Protein AF-A0A0C3N9Z7-F1 (afdb_monomer_lite)

Structure (mmCIF, N/CA/C/O backbone):
data_AF-A0A0C3N9Z7-F1
#
_entry.id   AF-A0A0C3N9Z7-F1
#
loop_
_atom_site.group_PDB
_atom_site.id
_atom_site.type_symbol
_atom_site.label_atom_id
_atom_site.label_alt_id
_atom_site.label_comp_id
_atom_site.label_asym_id
_atom_site.label_entity_id
_atom_site.label_seq_id
_atom_site.pdbx_PDB_ins_code
_atom_site.Cartn_x
_atom_site.Cartn_y
_atom_site.Cartn_z
_atom_site.occupancy
_atom_site.B_iso_or_equiv
_atom_site.auth_seq_id
_atom_site.auth_comp_id
_atom_site.auth_asym_id
_atom_site.auth_atom_id
_atom_site.pdbx_PDB_model_num
ATOM 1 N N . THR A 1 1 ? 26.059 2.792 -14.396 1.00 56.97 1 THR A N 1
ATOM 2 C CA . THR A 1 1 ? 25.192 1.852 -15.133 1.00 56.97 1 THR A CA 1
ATOM 3 C C . THR A 1 1 ? 23.759 2.157 -14.763 1.00 56.97 1 THR A C 1
ATOM 5 O O . THR A 1 1 ? 23.442 2.086 -13.584 1.00 56.97 1 THR A O 1
ATOM 8 N N . SER A 1 2 ? 22.933 2.613 -15.705 1.00 78.81 2 SER A N 1
ATOM 9 C CA . SER A 1 2 ? 21.528 2.945 -15.423 1.00 78.81 2 SER A CA 1
ATOM 10 C C . SER A 1 2 ? 20.663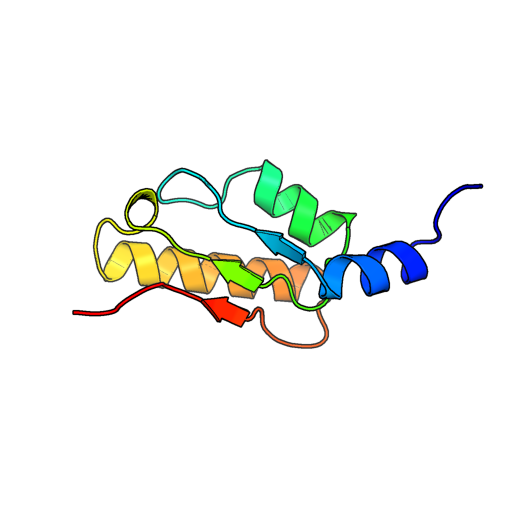 1.692 -15.544 1.00 78.81 2 SER A C 1
ATOM 12 O O . SER A 1 2 ? 20.791 0.969 -16.526 1.00 78.81 2 SER A O 1
ATOM 14 N N . LEU A 1 3 ? 19.803 1.445 -14.554 1.00 78.06 3 LEU A N 1
ATOM 15 C CA . LEU A 1 3 ? 18.842 0.335 -14.563 1.00 78.06 3 LEU A CA 1
ATOM 16 C C . LEU A 1 3 ? 17.804 0.539 -15.670 1.00 78.06 3 LEU A C 1
ATOM 18 O O . LEU A 1 3 ? 17.249 1.638 -15.799 1.00 78.06 3 LEU A O 1
ATOM 22 N N . THR A 1 4 ? 17.506 -0.515 -16.429 1.00 83.06 4 THR A N 1
ATOM 23 C CA . THR A 1 4 ? 16.408 -0.492 -17.399 1.00 83.06 4 THR A CA 1
ATOM 24 C C . THR A 1 4 ? 15.057 -0.503 -16.676 1.00 83.06 4 THR A C 1
ATOM 26 O O . THR A 1 4 ? 14.952 -0.829 -15.49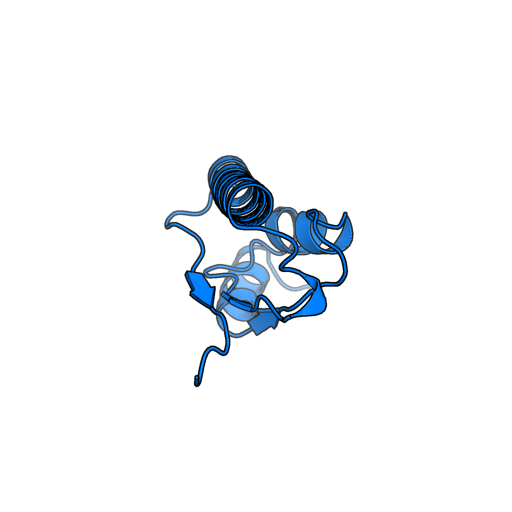3 1.00 83.06 4 THR A O 1
ATOM 29 N N . SER A 1 5 ? 13.983 -0.139 -17.374 1.00 73.44 5 SER A N 1
ATOM 30 C CA . SER A 1 5 ? 12.617 -0.224 -16.838 1.00 73.44 5 SER A CA 1
ATOM 31 C C . SER A 1 5 ? 12.198 -1.663 -16.506 1.00 73.44 5 SER A C 1
ATOM 33 O O . SER A 1 5 ? 11.403 -1.866 -15.590 1.00 73.44 5 SER A O 1
ATOM 35 N N . ALA A 1 6 ? 12.761 -2.661 -17.196 1.00 77.12 6 ALA A N 1
ATOM 36 C CA . ALA A 1 6 ? 12.566 -4.069 -16.867 1.00 77.12 6 ALA A CA 1
ATOM 37 C C . ALA A 1 6 ? 13.250 -4.438 -15.540 1.00 77.12 6 ALA A C 1
ATOM 39 O O . ALA A 1 6 ? 12.591 -5.012 -14.676 1.00 77.12 6 ALA A O 1
ATOM 40 N N . ASP A 1 7 ? 14.503 -4.011 -15.340 1.00 80.12 7 ASP A N 1
ATOM 41 C CA . ASP A 1 7 ? 15.251 -4.272 -14.100 1.00 80.12 7 ASP A CA 1
ATOM 42 C C . ASP A 1 7 ? 14.565 -3.622 -12.892 1.00 80.12 7 ASP A C 1
ATOM 44 O O . ASP A 1 7 ? 14.400 -4.245 -11.847 1.00 80.12 7 ASP A O 1
ATOM 48 N N . LYS A 1 8 ? 14.092 -2.376 -13.039 1.00 74.38 8 LYS A N 1
ATOM 49 C CA . LYS A 1 8 ? 13.337 -1.674 -11.984 1.00 74.38 8 LYS A CA 1
ATOM 50 C C . LYS A 1 8 ? 12.065 -2.431 -11.594 1.00 74.38 8 LYS A C 1
ATOM 52 O O . LYS A 1 8 ? 11.772 -2.568 -10.408 1.00 74.38 8 LYS A O 1
ATOM 57 N N . ARG A 1 9 ? 11.348 -2.964 -12.588 1.00 72.00 9 ARG A N 1
ATOM 58 C CA . ARG A 1 9 ? 10.114 -3.734 -12.392 1.00 72.00 9 ARG A CA 1
ATOM 59 C C . ARG A 1 9 ? 10.356 -5.093 -11.741 1.00 72.00 9 ARG A C 1
ATOM 61 O O . ARG A 1 9 ? 9.500 -5.557 -10.991 1.00 72.00 9 ARG A O 1
ATOM 68 N N . GLU A 1 10 ? 11.476 -5.744 -12.038 1.00 77.06 10 GLU A N 1
ATOM 69 C CA . GLU A 1 10 ? 11.878 -6.999 -11.396 1.00 77.06 10 GLU A CA 1
ATOM 70 C C . GLU A 1 10 ? 12.300 -6.765 -9.942 1.00 77.06 10 GLU A C 1
ATOM 72 O O . GLU A 1 10 ? 11.774 -7.399 -9.032 1.00 77.06 10 GLU A O 1
ATOM 77 N N . ILE A 1 11 ? 13.165 -5.778 -9.705 1.00 77.19 11 ILE A N 1
ATOM 78 C CA . ILE A 1 11 ? 13.643 -5.425 -8.364 1.00 77.19 11 ILE A CA 1
ATOM 79 C C . ILE A 1 11 ? 12.473 -5.029 -7.462 1.00 77.19 11 ILE A C 1
ATOM 81 O O . ILE A 1 11 ? 12.392 -5.482 -6.322 1.00 77.19 11 ILE A O 1
ATOM 85 N N . GLY A 1 12 ? 11.526 -4.244 -7.982 1.00 71.94 12 GLY A N 1
ATOM 86 C CA . GLY A 1 12 ? 10.348 -3.831 -7.231 1.00 71.94 12 GLY A CA 1
ATOM 87 C C . GLY A 1 12 ? 9.521 -5.001 -6.679 1.00 71.94 12 GLY A C 1
ATOM 88 O O . GLY A 1 12 ? 8.927 -4.856 -5.616 1.00 71.94 12 GLY A O 1
ATOM 89 N N . GLN A 1 13 ? 9.553 -6.191 -7.296 1.00 73.62 13 GLN A N 1
ATOM 90 C CA . GLN A 1 13 ? 8.764 -7.338 -6.810 1.00 73.62 13 GLN A CA 1
ATOM 91 C C . GLN A 1 13 ? 9.212 -7.953 -5.504 1.00 73.62 13 GLN A C 1
ATOM 93 O O . GLN A 1 13 ? 8.505 -8.791 -4.941 1.00 73.62 13 GLN A O 1
ATOM 98 N N . HIS A 1 14 ? 10.359 -7.515 -5.014 1.00 77.06 14 HIS A N 1
ATOM 99 C CA . HIS A 1 14 ? 10.935 -7.998 -3.777 1.00 77.06 14 HIS A CA 1
ATOM 100 C C . HIS A 1 14 ? 10.719 -7.036 -2.606 1.00 77.06 14 HIS A C 1
ATOM 102 O O . HIS A 1 14 ? 11.129 -7.353 -1.492 1.00 77.06 14 HIS A O 1
ATOM 108 N N . PHE A 1 15 ? 10.059 -5.893 -2.825 1.00 75.62 15 PHE A N 1
ATOM 109 C CA . PHE A 1 15 ? 9.849 -4.892 -1.786 1.00 75.62 15 PHE A CA 1
ATOM 110 C C . PHE A 1 15 ? 8.399 -4.798 -1.325 1.00 75.62 15 PHE A C 1
ATOM 112 O O . PHE A 1 15 ? 7.438 -4.916 -2.087 1.00 75.62 15 PHE A O 1
ATOM 119 N N . VAL A 1 16 ? 8.271 -4.542 -0.030 1.00 77.38 16 VAL A N 1
ATOM 120 C CA . VAL A 1 16 ? 7.012 -4.358 0.678 1.00 77.38 16 VAL A CA 1
ATOM 121 C C . VAL A 1 16 ? 7.039 -2.968 1.291 1.00 77.38 16 VAL A C 1
ATOM 123 O O . VAL A 1 16 ? 8.018 -2.605 1.944 1.00 77.38 16 VAL A O 1
ATOM 126 N N . PHE A 1 17 ? 5.984 -2.185 1.084 1.00 80.06 17 PHE A N 1
ATOM 127 C CA . PHE A 1 17 ? 5.951 -0.789 1.510 1.00 80.06 17 PHE A CA 1
ATOM 128 C C . PHE A 1 17 ? 4.731 -0.515 2.383 1.00 80.06 17 PHE A C 1
ATOM 130 O O . PHE A 1 17 ? 3.616 -0.934 2.083 1.00 80.06 17 PHE A O 1
ATOM 137 N N . GLY A 1 18 ? 4.946 0.222 3.467 1.00 82.88 18 GLY A N 1
ATOM 138 C CA . GLY A 1 18 ? 3.877 0.844 4.239 1.00 82.88 18 GLY A CA 1
ATOM 139 C C . GLY A 1 18 ? 3.870 2.349 3.999 1.00 82.88 18 GLY A C 1
ATOM 140 O O . GLY A 1 18 ? 4.879 2.925 3.595 1.00 82.88 18 GLY A O 1
ATOM 141 N N . PHE A 1 19 ? 2.753 3.002 4.295 1.00 83.88 19 PHE A N 1
ATOM 142 C CA . PHE A 1 19 ? 2.641 4.459 4.212 1.00 83.88 19 PHE A CA 1
ATOM 143 C C . PHE A 1 19 ? 1.922 5.027 5.434 1.00 83.88 19 PHE A C 1
ATOM 145 O O . PHE A 1 19 ? 1.495 4.292 6.331 1.00 83.88 19 PHE A O 1
ATOM 152 N N . HIS A 1 20 ? 1.856 6.352 5.513 1.00 84.50 20 HIS A N 1
ATOM 153 C CA . HIS A 1 20 ? 1.178 7.075 6.584 1.00 84.50 20 HIS A CA 1
ATOM 154 C C . HIS A 1 20 ? -0.093 7.735 6.052 1.00 84.50 20 HIS A C 1
ATOM 156 O O . HIS A 1 20 ? -0.110 8.215 4.922 1.00 84.50 20 HIS A O 1
ATOM 162 N N . GLY A 1 21 ? -1.127 7.782 6.894 1.00 85.50 21 GLY A N 1
ATOM 163 C CA . GLY A 1 21 ? -2.415 8.389 6.570 1.00 85.50 21 GLY A CA 1
ATOM 164 C C . GLY A 1 21 ? -3.465 7.384 6.098 1.00 85.50 21 GLY A C 1
ATOM 165 O O . GLY A 1 21 ? -3.188 6.203 5.882 1.00 85.50 21 GLY A O 1
ATOM 166 N N . HIS A 1 22 ? -4.692 7.882 5.959 1.00 86.19 22 HIS A N 1
ATOM 167 C CA . HIS A 1 22 ? -5.879 7.107 5.576 1.00 86.19 22 HIS A CA 1
ATOM 168 C C . HIS A 1 22 ? -6.158 7.151 4.063 1.00 86.19 22 HIS A C 1
ATOM 170 O O . HIS A 1 22 ? -7.104 6.531 3.580 1.00 86.19 22 HIS A O 1
ATOM 176 N N . GLU A 1 23 ? -5.324 7.862 3.309 1.00 85.06 23 GLU A N 1
ATOM 177 C CA . GLU A 1 23 ? -5.416 8.020 1.861 1.00 85.06 23 GLU A CA 1
ATOM 178 C C . GLU A 1 23 ? -4.068 7.703 1.211 1.00 85.06 23 GLU A C 1
ATOM 180 O O . GLU A 1 23 ? -3.024 7.708 1.867 1.00 85.06 23 GLU A O 1
ATOM 185 N N . ILE A 1 24 ? -4.089 7.415 -0.090 1.00 82.31 24 ILE A N 1
ATOM 186 C CA . ILE A 1 24 ? -2.881 7.095 -0.852 1.00 82.31 24 ILE A CA 1
ATOM 187 C C . ILE A 1 24 ? -2.006 8.348 -0.942 1.00 82.31 24 ILE A C 1
ATOM 189 O O . ILE A 1 24 ? -2.389 9.322 -1.594 1.00 82.31 24 ILE A O 1
ATOM 193 N N . SER A 1 25 ? -0.819 8.309 -0.336 1.00 82.44 25 SER A N 1
ATOM 194 C CA . SER A 1 25 ? 0.150 9.399 -0.454 1.00 82.44 25 SER A CA 1
ATOM 195 C C . SER A 1 25 ? 0.734 9.481 -1.867 1.00 82.44 25 SER A C 1
ATOM 197 O O . SER A 1 25 ? 0.820 8.478 -2.581 1.00 82.44 25 SER A O 1
ATOM 199 N N . GLU A 1 26 ? 1.176 10.673 -2.273 1.00 82.00 26 GLU A N 1
ATOM 200 C CA . GLU A 1 26 ? 1.841 10.867 -3.570 1.00 82.00 26 GLU A CA 1
ATOM 201 C C . GLU A 1 26 ? 3.074 9.966 -3.724 1.00 82.00 26 GLU A C 1
ATOM 203 O O . GLU A 1 26 ? 3.279 9.390 -4.788 1.00 82.00 26 GLU A O 1
ATOM 208 N N . ASP A 1 27 ? 3.824 9.728 -2.645 1.00 80.50 27 ASP A N 1
ATOM 209 C CA . ASP A 1 27 ? 4.975 8.817 -2.659 1.00 80.50 27 ASP A CA 1
ATOM 210 C C . ASP A 1 27 ? 4.579 7.394 -3.077 1.00 80.50 27 ASP A C 1
ATOM 212 O O . ASP A 1 27 ? 5.247 6.768 -3.899 1.00 80.50 27 ASP A O 1
ATOM 216 N N . VAL A 1 28 ? 3.451 6.886 -2.565 1.00 80.12 28 VAL A N 1
ATOM 217 C CA . VAL A 1 28 ? 2.929 5.564 -2.945 1.00 80.12 28 VAL A CA 1
ATOM 218 C C . VAL A 1 28 ? 2.496 5.561 -4.409 1.00 80.12 28 VAL A C 1
ATOM 220 O O . VAL A 1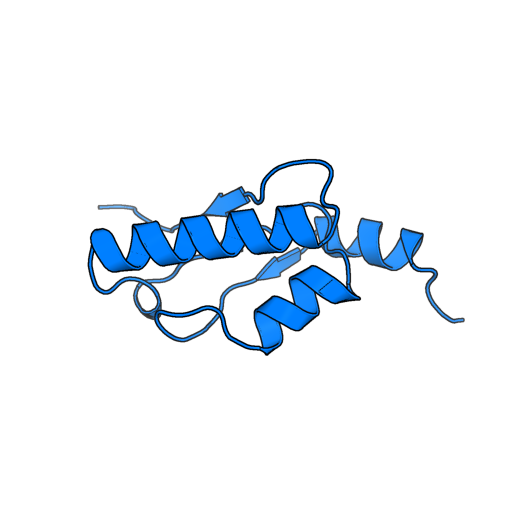 28 ? 2.722 4.572 -5.108 1.00 80.12 28 VAL A O 1
ATOM 223 N N . LYS A 1 29 ? 1.934 6.668 -4.909 1.00 81.88 29 LYS A N 1
ATOM 224 C CA . LYS A 1 29 ? 1.585 6.794 -6.330 1.00 81.88 29 LYS A CA 1
ATOM 225 C C . LYS A 1 29 ? 2.822 6.755 -7.219 1.00 81.88 29 LYS A C 1
ATOM 227 O O . LYS A 1 29 ? 2.794 6.053 -8.225 1.00 81.88 29 LYS A O 1
ATOM 232 N N . VAL A 1 30 ? 3.901 7.436 -6.835 1.00 81.31 30 VAL A N 1
ATOM 23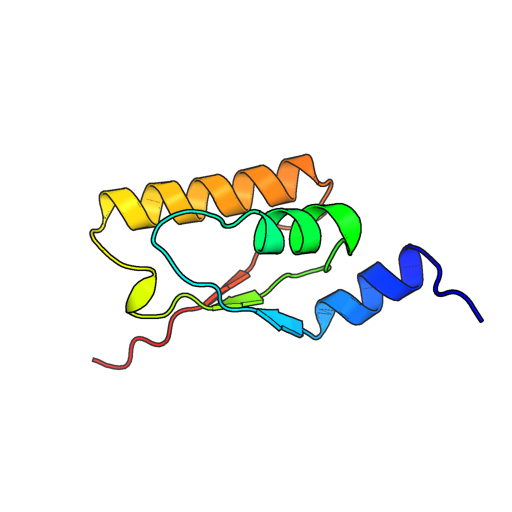3 C CA . VAL A 1 30 ? 5.187 7.397 -7.550 1.00 81.31 30 VAL A CA 1
ATOM 234 C C . VAL A 1 30 ? 5.776 5.987 -7.529 1.00 81.31 30 VAL A C 1
ATOM 236 O O . VAL A 1 30 ? 6.212 5.487 -8.563 1.00 81.31 30 VAL A O 1
ATOM 239 N N . LEU A 1 31 ? 5.739 5.296 -6.386 1.00 77.81 31 LEU A N 1
ATOM 240 C CA . LEU A 1 31 ? 6.226 3.917 -6.286 1.00 77.81 31 LEU A CA 1
ATOM 241 C C . LEU A 1 31 ? 5.447 2.961 -7.201 1.00 77.81 31 LEU A C 1
ATOM 243 O O . LEU A 1 31 ? 6.053 2.148 -7.898 1.00 77.81 31 LEU A O 1
ATOM 247 N N . ILE A 1 32 ? 4.118 3.077 -7.245 1.00 76.38 32 ILE A N 1
ATOM 248 C CA . ILE A 1 32 ? 3.275 2.234 -8.104 1.00 76.38 32 ILE A CA 1
ATOM 249 C C . ILE A 1 32 ? 3.478 2.593 -9.585 1.00 76.38 32 ILE A C 1
ATOM 251 O O . ILE A 1 32 ? 3.673 1.702 -10.412 1.00 76.38 32 ILE A O 1
ATOM 255 N N . ARG A 1 33 ? 3.483 3.887 -9.928 1.00 75.44 33 ARG A N 1
ATOM 256 C CA . ARG A 1 33 ? 3.540 4.357 -11.316 1.00 75.44 33 ARG A CA 1
ATOM 257 C C . ARG A 1 33 ? 4.929 4.248 -11.935 1.00 75.44 33 ARG A C 1
ATOM 259 O O . ARG A 1 33 ? 5.040 3.717 -13.031 1.00 75.44 33 ARG A O 1
ATOM 266 N N . ASP A 1 34 ? 5.978 4.720 -11.270 1.00 70.81 34 ASP A N 1
ATOM 267 C CA . ASP A 1 34 ? 7.274 4.974 -11.922 1.00 70.81 34 ASP A CA 1
ATOM 268 C C . ASP A 1 34 ? 8.258 3.818 -11.763 1.00 70.81 34 ASP A C 1
ATOM 270 O O . ASP A 1 34 ? 9.080 3.550 -12.642 1.00 70.81 34 ASP A O 1
ATOM 274 N N . TYR A 1 35 ? 8.166 3.106 -10.644 1.00 65.69 35 TYR A N 1
ATOM 275 C CA . TYR A 1 35 ? 9.032 1.963 -10.372 1.00 65.69 35 TYR A CA 1
ATOM 276 C C . TYR A 1 35 ? 8.412 0.645 -10.826 1.00 65.69 35 TYR A C 1
ATOM 278 O O . TYR A 1 35 ? 9.086 -0.382 -10.755 1.00 65.69 35 TYR A O 1
ATOM 286 N N . HIS A 1 36 ? 7.162 0.688 -11.325 1.00 60.66 36 HIS A N 1
ATOM 287 C CA . HIS A 1 36 ? 6.379 -0.471 -11.764 1.00 60.66 36 HIS A CA 1
ATOM 288 C C . HIS A 1 36 ? 6.619 -1.641 -10.829 1.00 60.66 36 HIS A C 1
ATOM 290 O O . HIS A 1 36 ? 6.961 -2.727 -11.288 1.00 60.66 36 HIS A O 1
ATOM 296 N N . VAL A 1 37 ? 6.581 -1.379 -9.524 1.00 55.34 37 VAL A N 1
ATOM 297 C CA . VAL A 1 37 ? 6.984 -2.333 -8.501 1.00 55.34 37 VAL A CA 1
ATOM 298 C C . VAL A 1 37 ? 6.091 -3.553 -8.712 1.00 55.34 37 VAL A C 1
ATOM 300 O O . VAL A 1 37 ? 4.896 -3.538 -8.417 1.00 55.34 37 VAL A O 1
ATOM 303 N N . GLY A 1 38 ? 6.594 -4.569 -9.411 1.00 43.78 38 GLY A N 1
ATOM 304 C CA . GLY A 1 38 ? 5.730 -5.657 -9.839 1.00 43.78 38 GLY A CA 1
ATOM 305 C C . GLY A 1 38 ? 5.334 -6.367 -8.563 1.00 43.78 38 GLY A C 1
ATOM 306 O O . GLY A 1 38 ? 6.210 -6.754 -7.838 1.00 43.78 38 GLY A O 1
ATOM 307 N N . ARG A 1 39 ? 4.060 -6.528 -8.214 1.00 51.97 39 ARG A N 1
ATOM 308 C CA . ARG A 1 39 ? 3.689 -7.044 -6.875 1.00 51.97 39 ARG A CA 1
ATOM 309 C C . ARG A 1 39 ? 4.071 -6.096 -5.710 1.00 51.97 39 ARG A C 1
ATOM 311 O O . ARG A 1 39 ? 4.656 -6.554 -4.736 1.00 51.97 39 ARG A O 1
ATOM 318 N N . VAL A 1 40 ? 3.732 -4.795 -5.760 1.00 51.84 40 VAL A N 1
ATOM 319 C CA . VAL A 1 40 ? 3.774 -3.942 -4.543 1.00 51.84 40 VAL A CA 1
ATOM 320 C C . VAL A 1 40 ? 2.961 -4.643 -3.453 1.00 51.84 40 VAL A C 1
ATOM 322 O O . VAL A 1 40 ? 1.731 -4.680 -3.521 1.00 51.84 40 VAL A O 1
ATOM 325 N N . ASN A 1 41 ? 3.648 -5.200 -2.464 1.00 67.38 41 ASN A N 1
ATOM 326 C CA . ASN A 1 41 ? 3.031 -5.686 -1.246 1.00 67.38 41 ASN A CA 1
ATOM 327 C C . ASN A 1 41 ? 2.857 -4.457 -0.357 1.00 67.38 41 ASN A C 1
ATOM 329 O O . ASN A 1 41 ? 3.813 -3.969 0.247 1.00 67.38 41 ASN A O 1
ATOM 333 N N . ILE A 1 42 ? 1.658 -3.885 -0.352 1.00 78.12 42 ILE A N 1
ATOM 334 C CA . ILE A 1 42 ? 1.345 -2.789 0.563 1.00 78.12 42 ILE A CA 1
ATOM 335 C C . ILE A 1 42 ? 0.999 -3.407 1.907 1.00 78.12 42 ILE A C 1
ATOM 337 O O . ILE A 1 42 ? 0.104 -4.246 1.971 1.00 78.12 42 ILE A O 1
ATOM 341 N N . ILE A 1 43 ? 1.679 -2.993 2.974 1.00 85.94 43 ILE A N 1
ATOM 342 C CA . ILE A 1 43 ? 1.267 -3.345 4.336 1.00 85.94 43 ILE A CA 1
ATOM 343 C C . ILE A 1 43 ? 0.486 -2.177 4.924 1.00 85.94 43 ILE A C 1
ATOM 345 O O . ILE A 1 43 ? 1.024 -1.083 5.119 1.00 85.94 43 ILE A O 1
ATOM 349 N N . LEU A 1 44 ? -0.785 -2.432 5.228 1.00 86.81 44 LEU A N 1
ATOM 350 C CA . LEU A 1 44 ? -1.595 -1.553 6.053 1.00 86.81 44 LEU A CA 1
ATOM 351 C C . LEU A 1 44 ? -1.197 -1.743 7.515 1.00 86.81 44 LEU A C 1
ATOM 353 O O . LEU A 1 44 ? -1.105 -2.861 8.016 1.00 86.81 44 LEU A O 1
ATOM 357 N N . MET A 1 45 ? -0.973 -0.631 8.204 1.00 86.19 45 MET A N 1
ATOM 358 C CA . MET A 1 45 ? -0.780 -0.592 9.649 1.00 86.19 45 MET A CA 1
ATOM 359 C C . MET A 1 45 ? -1.984 0.085 10.308 1.00 86.19 45 MET A C 1
ATOM 361 O O . MET A 1 45 ? -2.812 0.700 9.638 1.00 86.19 45 MET A O 1
ATOM 365 N N . LYS A 1 46 ? -2.055 0.058 11.645 1.00 85.69 46 LYS A N 1
ATOM 366 C CA . LYS A 1 46 ? -3.134 0.709 12.414 1.00 85.69 46 LYS A CA 1
ATOM 367 C C . LYS A 1 46 ? -3.377 2.174 12.016 1.00 85.69 46 LYS A C 1
ATOM 369 O O . LYS A 1 46 ? -4.511 2.622 11.972 1.00 85.69 46 LYS A O 1
ATOM 374 N N . ARG A 1 47 ? -2.318 2.907 11.661 1.00 85.00 47 ARG A N 1
ATOM 375 C CA . ARG A 1 47 ? -2.368 4.306 11.186 1.00 85.00 47 ARG A CA 1
ATOM 376 C C . ARG A 1 47 ? -3.008 4.510 9.802 1.00 85.00 47 ARG A C 1
ATOM 378 O O . ARG A 1 47 ? -3.084 5.642 9.340 1.00 85.00 47 ARG A O 1
ATOM 385 N N . ASN A 1 48 ? -3.372 3.431 9.114 1.00 85.94 48 ASN A N 1
ATOM 386 C CA . ASN A 1 48 ? -4.021 3.451 7.803 1.00 85.94 48 ASN A CA 1
ATOM 387 C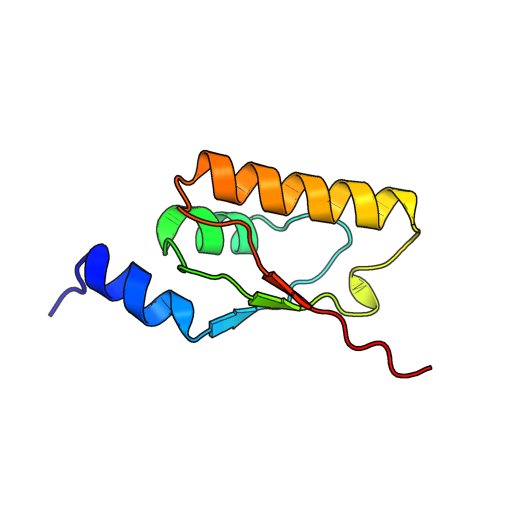 C . ASN A 1 48 ? -5.501 3.041 7.881 1.00 85.94 48 ASN A C 1
ATOM 389 O O . ASN A 1 48 ? -6.192 3.074 6.863 1.00 85.94 48 ASN A O 1
ATOM 393 N N . VAL A 1 49 ? -5.969 2.647 9.071 1.00 86.62 49 VAL A N 1
ATOM 394 C CA . VAL A 1 49 ? -7.299 2.085 9.315 1.00 86.62 49 VAL A CA 1
ATOM 395 C C . VAL A 1 49 ? -8.069 3.015 10.243 1.00 86.62 49 VAL A C 1
ATOM 397 O O . VAL A 1 49 ? -7.773 3.099 11.433 1.00 86.62 49 VAL A O 1
ATOM 400 N N . GLN A 1 50 ? -9.072 3.695 9.692 1.00 89.38 50 GLN A N 1
ATOM 401 C CA . GLN A 1 50 ? -9.991 4.537 10.456 1.00 89.38 50 GLN A CA 1
ATOM 402 C C . GLN A 1 50 ? -11.335 3.836 10.664 1.00 89.38 50 GLN A C 1
ATOM 404 O O . GLN A 1 50 ? -11.799 3.690 11.792 1.00 89.38 50 GLN A O 1
ATOM 409 N N . ASP A 1 51 ? -11.945 3.375 9.574 1.00 91.75 51 ASP A N 1
ATOM 410 C CA . ASP A 1 51 ? -13.194 2.623 9.584 1.00 91.75 51 ASP A CA 1
ATOM 411 C C . ASP A 1 51 ? -13.293 1.713 8.349 1.00 91.75 51 ASP A C 1
ATOM 413 O O . ASP A 1 51 ? -12.505 1.811 7.405 1.00 91.75 51 ASP A O 1
ATOM 417 N N . VAL A 1 52 ? -14.271 0.806 8.350 1.00 90.69 52 VAL A N 1
ATOM 418 C CA . VAL A 1 52 ? -14.450 -0.192 7.282 1.00 90.69 52 VAL A CA 1
ATOM 419 C C . VAL A 1 52 ? -14.683 0.459 5.914 1.00 90.69 52 VAL A C 1
ATOM 421 O O . VAL A 1 52 ? -14.169 -0.029 4.906 1.00 90.69 52 VAL A O 1
ATOM 424 N N . LYS A 1 53 ? -15.441 1.561 5.856 1.00 93.06 53 LYS A N 1
ATOM 425 C CA . LYS A 1 53 ? -15.770 2.241 4.598 1.00 93.06 53 LYS A CA 1
ATOM 426 C C . LYS A 1 53 ? -14.532 2.922 4.023 1.00 93.06 53 LYS A C 1
ATOM 428 O O . LYS A 1 53 ? -14.274 2.794 2.827 1.00 93.06 53 LYS A O 1
ATOM 433 N N . GLN A 1 54 ? -13.753 3.586 4.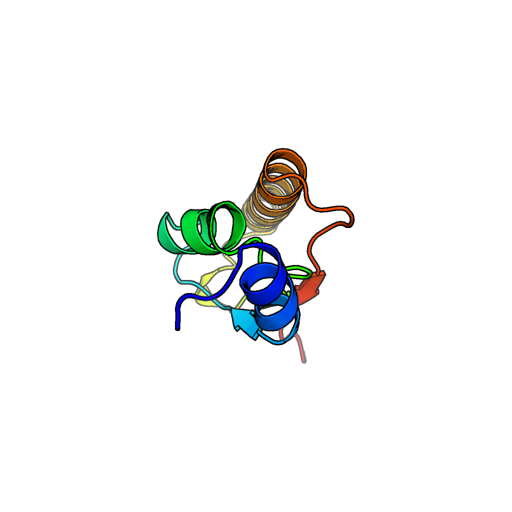870 1.00 93.75 54 GLN A N 1
ATOM 434 C CA . GLN A 1 54 ? -12.489 4.207 4.501 1.00 93.75 54 GLN A CA 1
ATOM 435 C C . GLN A 1 54 ? -11.482 3.162 4.002 1.00 93.75 54 GLN A C 1
ATOM 437 O O . GLN A 1 54 ? -10.918 3.339 2.924 1.00 93.75 54 GLN A O 1
ATOM 442 N N . VAL A 1 55 ? -11.300 2.040 4.708 1.00 91.19 55 VAL A N 1
ATOM 443 C CA . VAL A 1 55 ? -10.376 0.977 4.266 1.00 91.19 55 VAL A CA 1
ATOM 444 C C . VAL A 1 55 ? -10.818 0.368 2.936 1.00 91.19 55 VAL A C 1
ATOM 446 O O . VAL A 1 55 ? -9.986 0.133 2.061 1.00 91.19 55 VAL A O 1
ATOM 449 N N . HIS A 1 56 ? -12.121 0.153 2.742 1.00 92.25 56 HIS A N 1
ATOM 450 C CA . HIS A 1 56 ? -12.651 -0.342 1.473 1.00 92.25 56 HIS A CA 1
ATOM 451 C C . HIS A 1 56 ? -12.309 0.598 0.307 1.00 92.25 56 HIS A C 1
ATOM 453 O O . HIS A 1 56 ? -11.790 0.152 -0.718 1.00 92.25 56 HIS A O 1
ATOM 459 N N . GLN A 1 57 ? -12.536 1.903 0.483 1.00 92.69 57 GLN A N 1
ATOM 460 C CA . GLN A 1 57 ? -12.200 2.919 -0.518 1.00 92.69 57 GLN A CA 1
ATOM 461 C C . GLN A 1 57 ? -10.693 2.993 -0.784 1.00 92.69 57 GLN A C 1
ATOM 463 O O . GLN A 1 57 ? -10.274 3.106 -1.938 1.00 92.69 57 GLN A O 1
ATOM 468 N N . LEU A 1 58 ? -9.876 2.884 0.265 1.00 90.81 58 LEU A N 1
ATOM 469 C CA . LEU A 1 58 ? -8.421 2.879 0.167 1.00 90.81 58 LEU A CA 1
ATOM 470 C C . LEU A 1 58 ? -7.921 1.691 -0.664 1.00 90.81 58 LEU A C 1
ATOM 472 O O . LEU A 1 58 ? -7.174 1.874 -1.625 1.00 90.81 58 LEU A O 1
ATOM 476 N N . VAL A 1 59 ? -8.376 0.480 -0.337 1.00 90.88 59 VAL A N 1
ATOM 477 C CA . VAL A 1 59 ? -8.030 -0.746 -1.068 1.00 90.88 59 VAL A CA 1
ATOM 478 C C . VAL A 1 59 ? -8.482 -0.659 -2.523 1.00 90.88 59 VAL A C 1
ATOM 480 O O . VAL A 1 59 ? -7.703 -0.966 -3.425 1.00 90.88 59 VAL A O 1
ATOM 483 N N . GLN A 1 60 ? -9.709 -0.198 -2.774 1.00 92.56 60 GLN A N 1
ATOM 484 C CA . GLN A 1 60 ? -10.228 -0.040 -4.131 1.00 92.56 60 GLN A CA 1
ATOM 485 C C . GLN A 1 60 ? -9.379 0.940 -4.950 1.00 92.56 60 GLN A C 1
ATOM 487 O O . GLN A 1 60 ? -9.027 0.644 -6.092 1.00 92.56 60 GLN A O 1
ATOM 492 N N . SER A 1 61 ? -9.001 2.071 -4.356 1.00 90.25 61 SER A N 1
ATOM 493 C CA . SER A 1 61 ? -8.183 3.095 -5.012 1.00 90.25 61 SER A CA 1
ATOM 494 C C . SER A 1 61 ? -6.778 2.578 -5.338 1.00 90.25 61 SER A C 1
ATOM 496 O O . SER A 1 61 ? -6.261 2.837 -6.422 1.00 90.25 61 SER A O 1
ATOM 498 N N . LEU A 1 62 ? -6.177 1.786 -4.442 1.00 87.94 62 LEU A N 1
ATOM 499 C CA . LEU A 1 62 ? -4.872 1.154 -4.663 1.00 87.94 62 LEU A CA 1
ATOM 500 C C . LEU A 1 62 ? -4.914 0.153 -5.823 1.00 87.94 62 LEU A C 1
ATOM 502 O O . LEU A 1 62 ? -4.037 0.160 -6.687 1.00 87.94 62 LEU A O 1
ATOM 506 N N . GLN A 1 63 ? -5.952 -0.685 -5.870 1.00 88.81 63 GLN A N 1
ATOM 507 C CA . GLN A 1 63 ? -6.131 -1.653 -6.954 1.00 88.81 63 GLN A CA 1
ATOM 508 C C . GLN A 1 63 ? -6.395 -0.968 -8.298 1.00 88.81 63 GLN A C 1
ATOM 510 O O . GLN A 1 63 ? -5.851 -1.383 -9.324 1.00 88.81 63 GLN A O 1
ATOM 515 N N . GLN A 1 64 ? -7.196 0.099 -8.297 1.00 90.00 64 GLN A N 1
ATOM 516 C CA . GLN A 1 64 ? -7.474 0.884 -9.495 1.00 90.00 64 GLN A CA 1
ATOM 517 C C . GLN A 1 64 ? -6.196 1.538 -10.035 1.00 90.00 64 GLN A C 1
ATOM 519 O O . GLN A 1 64 ? -5.889 1.397 -11.217 1.00 90.00 64 GLN A O 1
ATOM 524 N N . LEU A 1 65 ? -5.401 2.160 -9.162 1.00 86.44 65 LEU A N 1
ATOM 525 C CA . LEU A 1 65 ? -4.134 2.785 -9.533 1.00 86.44 65 LEU A CA 1
ATOM 526 C C . LEU A 1 65 ? -3.139 1.779 -10.130 1.00 86.44 65 LEU A C 1
ATOM 528 O O . LEU A 1 65 ? -2.477 2.075 -11.125 1.00 86.44 65 LEU A O 1
ATOM 532 N N . ALA A 1 66 ? -3.049 0.575 -9.565 1.00 83.06 66 ALA A N 1
ATOM 533 C CA . ALA A 1 66 ? -2.202 -0.479 -10.119 1.00 83.06 66 ALA A CA 1
ATOM 534 C C . ALA A 1 66 ? -2.669 -0.937 -11.505 1.00 83.06 66 ALA A C 1
ATOM 536 O O . ALA A 1 66 ? -1.850 -1.129 -12.406 1.00 83.06 66 ALA A O 1
ATOM 537 N N . LYS A 1 67 ? -3.987 -1.069 -11.700 1.00 85.25 67 LYS A N 1
ATOM 538 C CA . LYS A 1 67 ? -4.572 -1.415 -13.000 1.00 85.25 67 LYS A CA 1
ATOM 539 C C . LYS A 1 67 ? -4.268 -0.346 -14.052 1.00 85.25 67 LYS A C 1
ATOM 541 O O . LYS A 1 67 ? -3.834 -0.684 -15.149 1.00 85.25 67 LYS A O 1
ATOM 546 N N . GLU A 1 68 ? -4.452 0.927 -13.710 1.00 85.81 68 GLU A N 1
ATOM 547 C CA . GLU A 1 68 ? -4.133 2.072 -14.578 1.00 85.81 68 GLU A CA 1
ATOM 548 C C . GLU A 1 68 ? -2.637 2.179 -14.886 1.00 85.81 68 GLU A C 1
ATOM 550 O O . GLU A 1 68 ? -2.259 2.604 -15.974 1.00 85.81 68 GLU A O 1
ATOM 555 N N . SER A 1 69 ? -1.784 1.727 -13.965 1.00 80.56 69 SER A N 1
ATOM 556 C CA . SER A 1 69 ? -0.328 1.688 -14.147 1.00 80.56 69 SER A CA 1
ATOM 557 C C . SER A 1 69 ? 0.149 0.468 -14.952 1.00 80.56 69 SER A C 1
ATOM 559 O O . SER A 1 69 ? 1.349 0.242 -15.081 1.00 80.56 69 SER A O 1
ATOM 561 N N . GLY A 1 70 ? -0.770 -0.334 -15.506 1.00 79.31 70 GLY A N 1
ATOM 562 C CA . GLY A 1 70 ? -0.443 -1.456 -16.389 1.00 79.31 70 GLY A CA 1
ATOM 563 C C . GLY A 1 70 ? 0.030 -2.717 -15.664 1.00 79.31 70 GLY A C 1
ATOM 564 O O . GLY A 1 70 ? 0.712 -3.551 -16.265 1.00 79.31 70 GLY A O 1
ATOM 565 N N . HIS A 1 71 ? -0.303 -2.881 -14.379 1.00 77.12 71 HIS A N 1
ATOM 566 C CA . HIS A 1 71 ? 0.077 -4.082 -13.640 1.00 77.12 71 HIS A CA 1
ATOM 567 C C . HIS A 1 71 ? -0.639 -5.320 -14.213 1.00 77.12 71 HIS A C 1
ATOM 569 O O . HIS A 1 71 ? -1.864 -5.320 -14.347 1.00 77.12 71 HIS A O 1
ATOM 575 N N . PRO A 1 72 ? 0.085 -6.419 -14.503 1.00 74.94 72 PRO A N 1
ATOM 576 C CA . PRO A 1 72 ? -0.513 -7.626 -15.079 1.00 74.94 72 PRO A CA 1
ATOM 577 C C . PRO A 1 72 ? -1.372 -8.417 -14.077 1.00 74.94 72 PRO A C 1
ATOM 579 O O . PRO A 1 72 ? -2.102 -9.323 -14.475 1.00 74.94 72 PRO A O 1
ATOM 582 N N . ARG A 1 73 ? -1.259 -8.125 -12.774 1.00 77.50 73 ARG A N 1
ATOM 583 C CA . ARG A 1 73 ? -2.003 -8.765 -11.679 1.00 77.50 73 ARG A CA 1
ATOM 584 C C . ARG A 1 73 ? -2.370 -7.730 -10.602 1.00 77.50 73 ARG A C 1
ATOM 586 O O . ARG A 1 73 ? -1.663 -6.726 -10.499 1.00 77.50 73 ARG A O 1
ATOM 593 N N . PRO A 1 74 ? -3.421 -7.976 -9.795 1.00 80.38 74 PRO A N 1
ATOM 594 C CA . PRO A 1 74 ? -3.790 -7.109 -8.674 1.00 80.38 74 PRO A CA 1
ATOM 595 C C . PRO A 1 74 ? -2.654 -6.948 -7.655 1.00 80.38 74 PRO A C 1
ATOM 597 O O . PRO A 1 74 ? -1.796 -7.827 -7.532 1.00 80.38 74 PRO A O 1
ATOM 600 N N . LEU A 1 75 ? -2.674 -5.848 -6.898 1.00 81.12 75 LEU A N 1
ATOM 601 C CA . LEU A 1 75 ? -1.775 -5.667 -5.759 1.00 81.12 75 LEU A CA 1
ATOM 602 C C . LEU A 1 75 ? -2.111 -6.668 -4.659 1.00 81.12 75 LEU A C 1
ATOM 604 O O . LEU A 1 75 ? -3.282 -6.955 -4.401 1.00 81.12 75 LEU A O 1
ATOM 608 N N . MET A 1 76 ? -1.082 -7.143 -3.969 1.00 83.31 76 MET A N 1
ATOM 609 C CA . MET A 1 76 ? -1.261 -7.858 -2.717 1.00 83.31 76 MET A CA 1
ATOM 610 C C . MET A 1 76 ? -1.218 -6.830 -1.585 1.00 83.31 76 MET A C 1
ATOM 612 O O . MET A 1 76 ? -0.303 -6.013 -1.500 1.00 83.31 76 MET A O 1
ATOM 616 N N . ILE A 1 77 ? -2.242 -6.841 -0.739 1.00 86.31 77 ILE A N 1
ATOM 617 C CA . ILE A 1 77 ? -2.359 -5.922 0.390 1.00 86.31 77 ILE A CA 1
ATOM 618 C C . ILE A 1 77 ? -2.378 -6.779 1.648 1.00 86.31 77 ILE A C 1
ATOM 620 O O . ILE A 1 77 ? -3.264 -7.614 1.816 1.00 86.31 77 ILE A O 1
ATOM 624 N N . GLY A 1 78 ? -1.360 -6.607 2.485 1.00 87.12 78 GLY A N 1
ATOM 625 C CA . GLY A 1 78 ? -1.227 -7.272 3.772 1.00 87.12 78 GLY A CA 1
ATOM 626 C C . GLY A 1 78 ? -1.656 -6.357 4.911 1.00 87.12 78 GLY A C 1
ATOM 627 O O . GLY A 1 78 ? -1.573 -5.133 4.815 1.00 87.12 78 GLY A O 1
ATOM 628 N N . ILE A 1 79 ? -2.089 -6.960 6.007 1.00 88.00 79 ILE A N 1
ATOM 629 C CA . ILE A 1 79 ? -2.287 -6.298 7.292 1.00 88.00 79 ILE A CA 1
ATOM 630 C C . ILE A 1 79 ? -1.848 -7.268 8.380 1.00 88.00 79 ILE A C 1
ATOM 632 O O . ILE A 1 79 ? -2.036 -8.476 8.243 1.00 88.00 79 ILE A O 1
ATOM 636 N N . ASP A 1 80 ? -1.251 -6.730 9.433 1.00 84.81 80 ASP A N 1
ATOM 637 C CA . ASP A 1 80 ? -0.942 -7.493 10.633 1.00 84.81 80 ASP A CA 1
ATOM 638 C C . ASP A 1 80 ? -2.155 -7.457 11.580 1.00 84.81 80 ASP A C 1
ATOM 640 O O . ASP A 1 80 ? -2.494 -6.404 12.129 1.00 84.81 80 ASP A O 1
ATOM 644 N N . GLN A 1 81 ? -2.876 -8.577 11.670 1.00 82.88 81 GLN A N 1
ATOM 645 C CA . GLN A 1 81 ? -4.134 -8.716 12.409 1.00 82.88 81 GLN A CA 1
ATOM 646 C C . GLN A 1 81 ? -4.079 -10.010 13.229 1.00 82.88 81 GLN A C 1
ATOM 648 O O . GLN A 1 81 ? -4.478 -11.073 12.768 1.00 82.88 81 GLN A O 1
ATOM 653 N N . GLU A 1 82 ? -3.501 -9.922 14.427 1.00 85.12 82 GLU A N 1
ATOM 654 C CA . GLU A 1 82 ? -3.260 -11.091 15.291 1.00 85.12 82 GLU A CA 1
ATOM 655 C C . GLU A 1 82 ? -4.380 -11.366 16.319 1.00 85.12 82 GLU A C 1
ATOM 657 O O . GLU A 1 82 ? -4.369 -12.424 16.942 1.00 85.12 82 GLU A O 1
ATOM 662 N N . ASN A 1 83 ? -5.337 -10.444 16.513 1.00 67.50 83 ASN A N 1
ATOM 663 C CA . ASN A 1 83 ? -6.381 -10.503 17.561 1.00 67.50 83 ASN A CA 1
ATOM 664 C C . ASN A 1 83 ? -7.783 -10.314 16.997 1.00 67.50 83 ASN A C 1
ATOM 666 O O . ASN A 1 83 ? -8.744 -10.914 17.518 1.00 67.50 83 ASN A O 1
#

Radius of gyration: 13.17 Å; chains: 1; bounding box: 41×22×35 Å

Secondary structure (DSSP, 8-state):
-PPPHHHHHHHHTT-EE--SSSS--HHHHHHHHHS--TT-EEEE-GGG-S-HHHHHHHHHHHHHHHHHTT-SSPPEEEE----

InterPro domains:
  IPR001764 Glycoside hydrolase, family 3, N-terminal [PF00933] (19-82)
  IPR017853 Glycoside hydrolase superfamily [SSF51445] (10-83)
  IPR036962 Glycoside hydrolase, family 3, N-terminal domain superfamily [G3DSA:3.20.20.300] (4-83)
  IPR050226 NagZ Beta-hexosaminidase [PTHR30480] (8-83)

Organism: NCBI:txid870435

Sequence (83 aa):
TSLTSADKREIGQHFVFGFHGHEISEDVKVLIRDYHVGRVNIILMKRNVQDVKQVHQLVQSLQQLAKESGHPRPLMIGIDQEN

pLDDT: mean 80.27, std 9.84, range [43.78, 93.75]

Foldseek 3Di:
DDDDLVRLCVVLCVDEDEDAAQAQDVVNLCSCQPSVSQQHAYEDEPRNCDDPVSVVVRQVVQQVSNVVSVHPDGHHYHYDDPD